Protein AF-A0A1V6CQF3-F1 (afdb_monomer)

Solvent-accessible surface area (backbone atoms only — not comparable to full-atom values): 6639 Å² total; per-residue (Å²): 112,66,69,61,58,52,48,50,58,48,50,58,36,53,50,42,23,52,51,34,39,75,74,54,42,54,71,69,57,13,42,53,50,22,49,63,68,42,49,59,59,54,49,51,54,47,51,51,51,39,60,68,33,46,63,50,40,68,48,82,60,93,75,24,69,65,49,18,54,52,31,48,52,51,42,53,50,44,59,51,47,54,55,46,45,72,51,50,50,59,51,50,53,48,52,59,51,60,76,54,73,84,81,76,92,82,80,65,85,66,66,74,67,77,78,66,126

Nearest PDB structures (foldseek):
  8yr0-assembly1_C  TM=9.644E-01  e=4.260E-04  Acinetobacter baumannii
  7b8q-assembly1_A  TM=9.614E-01  e=9.922E-04  Acinetobacter baumannii AYE
  7wlv-assembly2_E  TM=9.007E-01  e=5.338E-04  Burkholderia pseudomallei K96243
  9e9f-assembly1_C  TM=8.599E-01  e=4.508E-04  Pseudomonas aeruginosa
  8f4r-assembly1_B  TM=8.412E-01  e=9.922E-04  Escherichia coli

Structure (mmCIF, N/CA/C/O backbone):
data_AF-A0A1V6CQF3-F1
#
_entry.id   AF-A0A1V6CQF3-F1
#
loop_
_atom_site.group_PDB
_atom_site.id
_atom_site.type_symbol
_atom_site.label_atom_id
_atom_site.label_alt_id
_atom_site.label_comp_id
_atom_site.label_asym_id
_atom_site.label_entity_id
_atom_site.label_seq_id
_atom_site.pdbx_PDB_ins_code
_atom_site.Cartn_x
_atom_site.Cartn_y
_atom_site.Cartn_z
_atom_site.occupancy
_atom_site.B_iso_or_equiv
_atom_site.auth_seq_id
_atom_site.auth_comp_id
_atom_site.auth_asym_id
_atom_site.auth_atom_id
_atom_site.pdbx_PDB_model_num
ATOM 1 N N . MET A 1 1 ? 13.378 -5.654 -2.917 1.00 78.94 1 MET A N 1
ATOM 2 C CA . MET A 1 1 ? 12.577 -4.406 -2.994 1.00 78.94 1 MET A CA 1
ATOM 3 C C . MET A 1 1 ? 11.078 -4.647 -2.814 1.00 78.94 1 MET A C 1
ATOM 5 O O . MET A 1 1 ? 10.507 -4.014 -1.936 1.00 78.94 1 MET A O 1
ATOM 9 N N . LEU A 1 2 ? 10.445 -5.562 -3.566 1.00 86.38 2 LEU A N 1
ATOM 10 C CA . LEU A 1 2 ? 8.991 -5.809 -3.489 1.00 86.38 2 LEU A CA 1
ATOM 11 C C . LEU A 1 2 ? 8.480 -6.125 -2.073 1.00 86.38 2 LEU A C 1
ATOM 13 O O . LEU A 1 2 ? 7.529 -5.496 -1.630 1.00 86.38 2 LEU A O 1
ATOM 17 N N . ILE A 1 3 ? 9.156 -7.015 -1.338 1.00 88.81 3 ILE A N 1
ATOM 18 C CA . ILE A 1 3 ? 8.780 -7.385 0.042 1.00 88.81 3 ILE A CA 1
ATOM 19 C C . ILE A 1 3 ? 8.637 -6.149 0.945 1.00 88.81 3 ILE A C 1
ATOM 21 O O . ILE A 1 3 ? 7.664 -6.038 1.682 1.00 88.81 3 ILE A O 1
ATOM 25 N N . GLY A 1 4 ? 9.566 -5.191 0.858 1.00 88.75 4 GLY A N 1
ATOM 26 C CA . GLY A 1 4 ? 9.535 -3.979 1.682 1.00 88.75 4 GLY A CA 1
ATOM 27 C C . GLY A 1 4 ? 8.426 -3.003 1.283 1.00 88.75 4 GLY A C 1
ATOM 28 O O . GLY A 1 4 ? 7.749 -2.459 2.150 1.00 88.75 4 GLY A O 1
ATOM 29 N N . LEU A 1 5 ? 8.203 -2.807 -0.021 1.00 87.75 5 LEU A N 1
ATOM 30 C CA . LEU A 1 5 ? 7.133 -1.940 -0.538 1.00 87.75 5 LEU A CA 1
ATOM 31 C C . LEU A 1 5 ? 5.745 -2.476 -0.172 1.00 87.75 5 LEU A C 1
ATOM 33 O O . LEU A 1 5 ? 4.903 -1.740 0.338 1.00 87.75 5 LEU A O 1
ATOM 37 N N . VAL A 1 6 ? 5.535 -3.773 -0.383 1.00 86.56 6 VAL A N 1
ATOM 38 C CA . VAL A 1 6 ? 4.277 -4.455 -0.070 1.00 86.56 6 VAL A CA 1
ATOM 39 C C . VAL A 1 6 ? 4.061 -4.515 1.438 1.00 86.56 6 VAL A C 1
ATOM 41 O O . VAL A 1 6 ? 2.987 -4.156 1.913 1.00 86.56 6 VAL A O 1
ATOM 44 N N . GLY A 1 7 ? 5.096 -4.882 2.200 1.00 89.38 7 GLY A N 1
ATOM 45 C CA . GLY A 1 7 ? 5.050 -4.914 3.659 1.00 89.38 7 GLY A CA 1
ATOM 46 C C . GLY A 1 7 ? 4.701 -3.553 4.253 1.00 89.38 7 GLY A C 1
ATOM 47 O O . GLY A 1 7 ? 3.803 -3.468 5.084 1.00 89.38 7 GLY A O 1
ATOM 48 N N . LYS A 1 8 ? 5.320 -2.468 3.767 1.00 88.75 8 LYS A N 1
ATOM 49 C CA . LYS A 1 8 ? 4.982 -1.102 4.192 1.00 88.75 8 LYS A CA 1
ATOM 50 C C . LYS A 1 8 ? 3.514 -0.779 3.917 1.00 88.75 8 LYS A C 1
ATOM 52 O O . LYS A 1 8 ? 2.839 -0.269 4.804 1.00 88.75 8 LYS A O 1
ATOM 57 N N . ASN A 1 9 ? 3.015 -1.085 2.720 1.00 86.88 9 ASN A N 1
ATOM 58 C CA . ASN A 1 9 ? 1.620 -0.827 2.361 1.00 86.88 9 ASN A CA 1
ATOM 59 C C . ASN A 1 9 ? 0.637 -1.628 3.236 1.00 86.88 9 ASN A C 1
ATOM 61 O O . ASN A 1 9 ? -0.389 -1.084 3.640 1.00 86.88 9 ASN A O 1
ATOM 65 N N . ALA A 1 10 ? 0.967 -2.879 3.572 1.00 87.19 10 ALA A N 1
ATOM 66 C CA . ALA A 1 10 ? 0.162 -3.729 4.447 1.00 87.19 10 ALA A CA 1
ATOM 67 C C . ALA A 1 10 ? 0.170 -3.246 5.908 1.00 87.19 10 ALA A C 1
ATOM 69 O O . ALA A 1 10 ? -0.895 -3.064 6.497 1.00 87.19 10 ALA A O 1
ATOM 70 N N . ILE A 1 11 ? 1.351 -2.978 6.474 1.00 90.88 11 ILE A N 1
ATOM 71 C CA . ILE A 1 11 ? 1.509 -2.498 7.857 1.00 90.88 11 ILE A CA 1
ATOM 72 C C . ILE A 1 11 ? 0.771 -1.172 8.042 1.00 90.88 11 ILE A C 1
ATOM 74 O O . ILE A 1 11 ? 0.015 -1.011 8.990 1.00 90.88 11 ILE A O 1
ATOM 78 N N . LEU A 1 12 ? 0.903 -0.251 7.085 1.00 89.25 12 LEU A N 1
ATOM 79 C CA . LEU A 1 12 ? 0.240 1.051 7.123 1.00 89.25 12 LEU A CA 1
ATOM 80 C C . LEU A 1 12 ? -1.293 0.979 7.088 1.00 89.25 12 LEU A C 1
ATOM 82 O O . LEU A 1 12 ? -1.947 1.917 7.550 1.00 89.25 12 LEU A O 1
ATOM 86 N N . LEU A 1 13 ? -1.864 -0.069 6.491 1.00 88.00 13 LEU A N 1
ATOM 87 C CA . LEU A 1 13 ? -3.306 -0.313 6.489 1.00 88.00 13 LEU A CA 1
ATOM 88 C C . LEU A 1 13 ? -3.754 -0.871 7.841 1.00 88.00 13 LEU A C 1
ATOM 90 O O . LEU A 1 13 ? -4.732 -0.386 8.403 1.00 88.00 13 LEU A O 1
ATOM 94 N N . VAL A 1 14 ? -3.008 -1.844 8.369 1.00 89.31 14 VAL A N 1
ATOM 95 C CA . VAL A 1 14 ? -3.259 -2.459 9.679 1.00 89.31 14 VAL A CA 1
ATOM 96 C C . VAL A 1 14 ?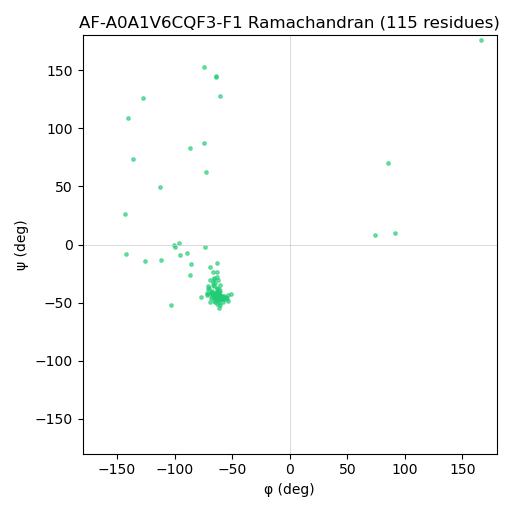 -3.144 -1.435 10.808 1.00 89.31 14 VAL A C 1
ATOM 98 O O . VAL A 1 14 ? -4.022 -1.393 11.662 1.00 89.31 14 VAL A O 1
ATOM 101 N N . ASP A 1 15 ? -2.133 -0.566 10.783 1.00 90.12 15 ASP A N 1
ATOM 102 C CA . ASP A 1 15 ? -1.986 0.509 11.771 1.00 90.12 15 ASP A CA 1
ATOM 103 C C . ASP A 1 15 ? -3.161 1.485 11.730 1.00 90.12 15 ASP A C 1
ATOM 105 O O . ASP A 1 15 ? -3.715 1.808 12.773 1.00 90.12 15 ASP A O 1
ATOM 109 N N . PHE A 1 16 ? -3.620 1.885 10.539 1.00 86.69 16 PHE A N 1
ATOM 110 C CA . PHE A 1 16 ? -4.797 2.755 10.424 1.00 86.69 16 PHE A CA 1
ATOM 111 C C . PHE A 1 16 ? -6.068 2.089 10.955 1.00 86.69 16 PHE A C 1
ATOM 113 O O . PHE A 1 16 ? -6.891 2.758 11.576 1.00 86.69 16 PHE A O 1
ATOM 120 N N . ALA A 1 17 ? -6.233 0.783 10.727 1.00 86.31 17 ALA A N 1
ATOM 121 C CA . ALA A 1 17 ? -7.348 0.032 11.292 1.00 86.31 17 ALA A CA 1
ATOM 122 C C . ALA A 1 17 ? -7.244 -0.052 12.825 1.00 86.31 17 ALA A C 1
ATOM 124 O O . ALA A 1 17 ? -8.229 0.190 13.517 1.00 86.31 17 ALA A O 1
ATOM 125 N N . ASN A 1 18 ? -6.049 -0.321 13.361 1.00 87.69 18 ASN A N 1
ATOM 126 C CA . ASN A 1 18 ? -5.800 -0.355 14.802 1.00 87.69 18 ASN A CA 1
ATOM 127 C C . ASN A 1 18 ? -6.064 1.004 15.461 1.00 87.69 18 ASN A C 1
ATOM 129 O O . ASN A 1 18 ? -6.678 1.052 16.523 1.00 87.69 18 ASN A O 1
ATOM 133 N N . ASP A 1 19 ? -5.620 2.102 14.853 1.00 88.00 19 ASP A N 1
ATOM 134 C CA . ASP A 1 19 ? -5.831 3.448 15.387 1.00 88.00 19 ASP A CA 1
ATOM 135 C C . ASP A 1 19 ? -7.313 3.840 15.350 1.00 88.00 19 ASP A C 1
ATOM 137 O O . ASP A 1 19 ? -7.846 4.303 16.355 1.00 88.00 19 ASP A O 1
ATOM 141 N N . ALA A 1 20 ? -8.025 3.528 14.264 1.00 84.56 20 ALA A N 1
ATOM 142 C CA . ALA A 1 20 ? -9.473 3.714 14.181 1.00 84.56 20 ALA A CA 1
ATOM 143 C C . ALA A 1 20 ? -10.244 2.900 15.245 1.00 84.56 20 ALA A C 1
ATOM 145 O O . ALA A 1 20 ? -11.242 3.378 15.783 1.00 84.56 20 ALA A O 1
ATOM 146 N N . ILE A 1 21 ? -9.775 1.697 15.594 1.00 82.88 21 ILE A N 1
ATOM 147 C CA . ILE A 1 21 ? -10.356 0.897 16.686 1.00 82.88 21 ILE A CA 1
ATOM 148 C C . ILE A 1 21 ? -10.043 1.509 18.056 1.00 82.88 21 ILE A C 1
ATOM 150 O O . ILE A 1 21 ? -10.915 1.521 18.923 1.00 82.88 21 ILE A O 1
ATOM 154 N N . LYS A 1 22 ? -8.837 2.058 18.271 1.00 84.31 22 LYS A N 1
ATOM 155 C CA . LYS A 1 22 ? -8.505 2.790 19.511 1.00 84.31 22 LYS A CA 1
ATOM 156 C C . LYS A 1 22 ? -9.382 4.030 19.702 1.00 84.31 22 LYS A C 1
ATOM 158 O O . LYS A 1 22 ? -9.678 4.387 20.836 1.00 84.31 22 LYS A O 1
ATOM 163 N N . GLU A 1 23 ? -9.820 4.655 18.610 1.00 83.69 23 GLU A N 1
ATOM 164 C CA . GLU A 1 23 ? -10.805 5.746 18.608 1.00 83.69 23 GLU A CA 1
ATOM 165 C C . GLU A 1 23 ? -12.247 5.274 18.894 1.00 83.69 23 GLU A C 1
ATOM 167 O O . GLU A 1 23 ? -13.156 6.098 18.965 1.00 83.69 23 GLU A O 1
ATOM 172 N N . GLY A 1 24 ? -12.478 3.967 19.064 1.00 78.19 24 GLY A N 1
ATOM 173 C CA . GLY A 1 24 ? -13.778 3.387 19.414 1.00 78.19 24 GLY A CA 1
ATOM 174 C C . GLY A 1 24 ? -14.653 2.976 18.225 1.00 78.19 24 GLY A C 1
ATOM 175 O O . GLY A 1 24 ? -15.824 2.656 18.428 1.00 78.19 24 GLY A O 1
ATOM 176 N N . LYS A 1 25 ? -14.130 2.971 16.989 1.00 79.00 25 LYS A N 1
ATOM 177 C CA . LYS A 1 25 ? -14.898 2.551 15.801 1.00 79.00 25 LYS A CA 1
ATOM 178 C C . LYS A 1 25 ? -15.083 1.041 15.746 1.00 79.00 25 LYS A C 1
ATOM 180 O O . LYS A 1 25 ? -14.236 0.275 16.211 1.00 79.00 25 LYS A O 1
ATOM 185 N N . GLU A 1 26 ? -16.171 0.612 15.104 1.00 81.94 26 GLU A N 1
ATOM 186 C CA . GLU A 1 26 ? -16.387 -0.807 14.854 1.00 81.94 26 GLU A CA 1
ATOM 187 C C . GLU A 1 26 ? -15.291 -1.363 13.925 1.00 81.94 26 GLU A C 1
ATOM 189 O O . GLU A 1 26 ? -14.870 -0.683 12.994 1.00 81.94 26 GLU A O 1
ATOM 194 N N . ILE A 1 27 ? -14.841 -2.607 14.120 1.00 78.62 27 ILE A N 1
ATOM 195 C CA . ILE A 1 27 ? -13.794 -3.250 13.300 1.00 78.62 27 ILE A CA 1
ATOM 196 C C . ILE A 1 27 ? -14.096 -3.159 11.795 1.00 78.62 27 ILE A C 1
ATOM 198 O O . ILE A 1 27 ? -13.192 -2.892 10.999 1.00 78.62 27 ILE A O 1
ATOM 202 N N . ASN A 1 28 ? -15.354 -3.377 11.390 1.00 80.94 28 ASN A N 1
ATOM 203 C CA . ASN A 1 28 ? -15.742 -3.287 9.981 1.00 80.94 28 ASN A CA 1
ATOM 204 C C . ASN A 1 28 ? -15.632 -1.839 9.462 1.00 80.9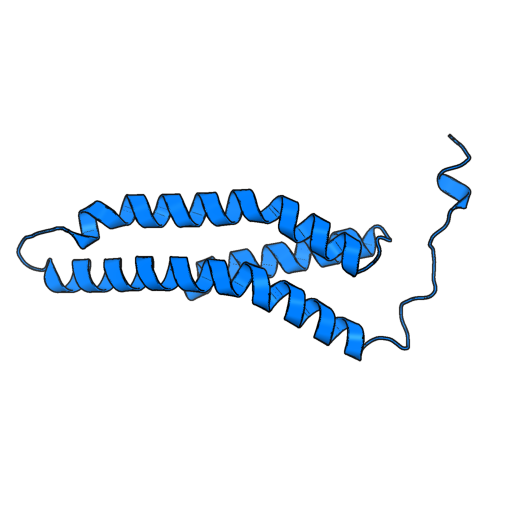4 28 ASN A C 1
ATOM 206 O O . ASN A 1 28 ? -15.067 -1.626 8.388 1.00 80.94 28 ASN A O 1
ATOM 210 N N . ASP A 1 29 ? -16.075 -0.849 10.241 1.00 80.50 29 ASP A N 1
ATOM 211 C CA . ASP A 1 29 ? -15.982 0.573 9.884 1.00 80.50 29 ASP A CA 1
ATOM 212 C C . ASP A 1 29 ? -14.532 1.071 9.844 1.00 80.50 29 ASP A C 1
ATOM 214 O O . ASP A 1 29 ? -14.131 1.773 8.912 1.00 80.50 29 ASP A O 1
ATOM 218 N N . ALA A 1 30 ? -13.715 0.650 10.811 1.00 83.44 30 ALA A N 1
ATOM 219 C CA . ALA A 1 30 ? -12.288 0.942 10.880 1.00 83.44 30 ALA A CA 1
ATOM 220 C C . ALA A 1 30 ? -11.540 0.399 9.652 1.00 83.44 30 ALA A C 1
ATOM 222 O O . ALA A 1 30 ? -10.746 1.114 9.037 1.00 83.44 30 ALA A O 1
ATOM 223 N N . LEU A 1 31 ? -11.836 -0.838 9.239 1.00 84.12 31 LEU A N 1
ATOM 224 C CA . LEU A 1 31 ? -11.266 -1.450 8.037 1.00 84.12 31 LEU A CA 1
ATOM 225 C C . LEU A 1 31 ? -11.675 -0.713 6.760 1.00 84.12 31 LEU A C 1
ATOM 227 O O . LEU A 1 31 ? -10.820 -0.418 5.924 1.00 84.12 31 LEU A O 1
ATOM 231 N N . ILE A 1 32 ? -12.963 -0.394 6.602 1.00 85.56 32 ILE A N 1
ATOM 232 C CA . ILE A 1 32 ? -13.464 0.324 5.421 1.00 85.56 32 ILE A CA 1
ATOM 233 C C . ILE A 1 32 ? -12.803 1.703 5.327 1.00 85.56 32 ILE A C 1
ATOM 235 O O . ILE A 1 32 ? -12.351 2.108 4.250 1.00 85.56 32 ILE A O 1
ATOM 239 N N . GLN A 1 33 ? -12.688 2.412 6.451 1.00 85.50 33 GLN A N 1
ATOM 240 C CA . GLN A 1 33 ? -12.038 3.715 6.499 1.00 85.50 33 GLN A CA 1
ATOM 241 C C . GLN A 1 33 ? -10.540 3.617 6.174 1.00 85.50 33 GLN A C 1
ATOM 243 O O . GLN A 1 33 ? -10.047 4.380 5.337 1.00 85.50 33 GLN A O 1
ATOM 248 N N . ALA A 1 34 ? -9.832 2.647 6.759 1.00 85.69 34 ALA A N 1
ATOM 24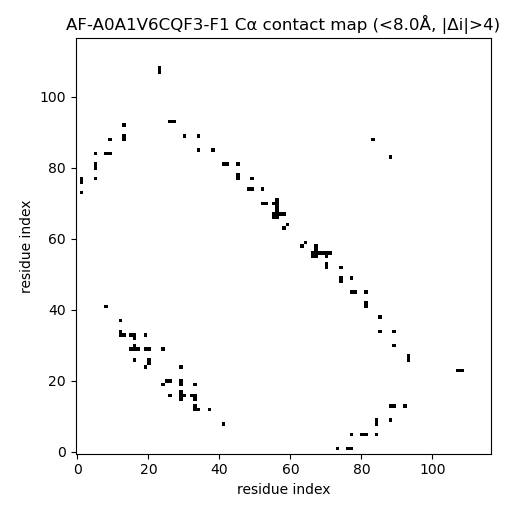9 C CA . ALA A 1 34 ? -8.414 2.411 6.501 1.00 85.69 34 ALA A CA 1
ATOM 250 C C . ALA A 1 34 ? -8.148 2.099 5.019 1.00 85.69 34 ALA A C 1
ATOM 252 O O . ALA A 1 34 ? -7.285 2.721 4.392 1.00 85.69 34 ALA A O 1
ATOM 253 N N . VAL A 1 35 ? -8.936 1.200 4.418 1.00 86.81 35 VAL A N 1
ATOM 254 C CA . VAL A 1 35 ? -8.837 0.867 2.990 1.00 86.81 35 VAL A CA 1
ATOM 255 C C . VAL A 1 35 ? -9.095 2.108 2.133 1.00 86.81 35 VAL A C 1
ATOM 257 O O . VAL A 1 35 ? -8.308 2.401 1.230 1.00 86.81 35 VAL A O 1
ATOM 260 N N . ARG A 1 36 ? -10.139 2.893 2.424 1.00 86.94 36 ARG A N 1
ATOM 261 C CA . ARG A 1 36 ? -10.498 4.081 1.631 1.00 86.94 36 ARG A CA 1
ATOM 262 C C . ARG A 1 36 ? -9.396 5.142 1.625 1.00 86.94 36 ARG A C 1
ATOM 264 O O . ARG A 1 36 ? -9.100 5.705 0.571 1.00 86.94 36 ARG A O 1
ATOM 271 N N . ILE A 1 37 ? -8.770 5.394 2.774 1.00 86.31 37 ILE A N 1
ATOM 272 C CA . ILE A 1 37 ? -7.692 6.384 2.906 1.00 86.31 37 ILE A CA 1
ATOM 273 C C . ILE A 1 37 ? -6.418 5.903 2.200 1.00 86.31 37 ILE A C 1
ATOM 275 O O . ILE A 1 37 ? -5.716 6.700 1.578 1.00 86.31 37 ILE A O 1
ATOM 279 N N . ARG A 1 38 ? -6.116 4.599 2.255 1.00 88.88 38 ARG A N 1
ATOM 280 C CA . ARG A 1 38 ? -4.865 4.040 1.720 1.00 88.88 38 ARG A CA 1
ATOM 281 C C . ARG A 1 38 ? -4.914 3.675 0.243 1.00 88.88 38 ARG A C 1
ATOM 283 O O . ARG A 1 38 ? -3.873 3.717 -0.403 1.00 88.88 38 ARG A O 1
ATOM 290 N N . THR A 1 39 ? -6.085 3.373 -0.314 1.00 86.44 39 THR A N 1
ATOM 291 C CA . THR A 1 39 ? -6.210 2.914 -1.709 1.00 86.44 39 THR A CA 1
ATOM 292 C C . THR A 1 39 ? -5.616 3.918 -2.699 1.00 86.44 39 THR A C 1
ATOM 294 O O . THR A 1 39 ? -4.851 3.530 -3.577 1.00 86.44 39 THR A O 1
ATOM 297 N N . ARG A 1 40 ? -5.888 5.220 -2.525 1.00 89.50 40 ARG A N 1
ATOM 298 C CA . ARG A 1 40 ? -5.322 6.277 -3.383 1.00 89.50 40 ARG A CA 1
ATOM 299 C C . ARG A 1 40 ? -3.781 6.322 -3.309 1.00 89.50 40 ARG A C 1
ATOM 301 O O . ARG A 1 40 ? -3.154 6.188 -4.358 1.00 89.50 40 ARG A O 1
ATOM 308 N N . PRO A 1 41 ? -3.151 6.436 -2.121 1.00 89.88 41 PRO A N 1
ATOM 309 C CA . PRO A 1 41 ? -1.698 6.332 -1.975 1.00 89.88 41 PRO A CA 1
ATOM 310 C C . PRO A 1 41 ? -1.083 5.035 -2.522 1.00 89.88 41 PRO A C 1
ATOM 312 O O . PRO A 1 41 ? -0.069 5.086 -3.216 1.00 89.88 41 PRO A O 1
ATOM 315 N N . ILE A 1 42 ? -1.683 3.874 -2.237 1.00 90.69 42 ILE A N 1
ATOM 316 C CA . ILE A 1 42 ? -1.167 2.573 -2.689 1.00 90.69 42 ILE A CA 1
ATOM 317 C C . ILE A 1 42 ? -1.148 2.531 -4.221 1.00 90.69 42 ILE A C 1
ATOM 319 O O . ILE A 1 42 ? -0.115 2.213 -4.810 1.00 90.69 42 ILE A O 1
ATOM 323 N N . LEU A 1 43 ? -2.247 2.925 -4.870 1.00 90.50 43 LEU A N 1
ATOM 324 C CA . LEU A 1 43 ? -2.320 2.997 -6.329 1.00 90.50 43 LEU A CA 1
ATOM 325 C C . LEU A 1 43 ? -1.339 4.022 -6.905 1.00 90.50 43 LEU A C 1
ATOM 327 O O . LEU A 1 43 ? -0.667 3.722 -7.886 1.00 90.50 43 LEU A O 1
ATOM 331 N N . MET A 1 44 ? -1.191 5.192 -6.279 1.00 92.06 44 MET A N 1
ATOM 332 C CA . MET A 1 44 ? -0.233 6.213 -6.715 1.00 92.06 44 MET A CA 1
ATOM 333 C C . MET A 1 44 ? 1.200 5.664 -6.755 1.00 92.06 44 MET A C 1
ATOM 335 O O . MET A 1 44 ? 1.903 5.837 -7.750 1.00 92.06 44 MET A O 1
ATOM 339 N N . THR A 1 45 ? 1.628 4.963 -5.701 1.00 92.50 45 THR A N 1
ATOM 340 C CA . THR A 1 45 ? 2.975 4.365 -5.655 1.00 92.50 45 THR A CA 1
ATOM 341 C C . THR A 1 45 ? 3.151 3.235 -6.667 1.00 92.50 45 THR A C 1
ATOM 343 O O . THR A 1 45 ? 4.196 3.160 -7.319 1.00 92.50 45 THR A O 1
ATOM 346 N N . ALA A 1 46 ? 2.126 2.394 -6.839 1.00 90.38 46 ALA A N 1
ATOM 347 C CA . ALA A 1 46 ? 2.150 1.297 -7.796 1.00 90.38 46 ALA A CA 1
ATOM 348 C C . ALA A 1 46 ? 2.279 1.818 -9.232 1.00 90.38 46 ALA A C 1
ATOM 350 O O . ALA A 1 46 ? 3.190 1.426 -9.957 1.00 90.38 46 ALA A O 1
ATOM 351 N N . LEU A 1 47 ? 1.425 2.769 -9.614 1.00 92.69 47 LEU A N 1
ATOM 352 C CA . LEU A 1 47 ? 1.432 3.371 -10.945 1.00 92.69 47 LEU A CA 1
ATOM 353 C C . LEU A 1 47 ? 2.739 4.113 -11.228 1.00 92.69 47 LEU A C 1
ATOM 355 O O . LEU A 1 47 ? 3.323 3.922 -12.290 1.00 92.69 47 LEU A O 1
ATOM 359 N N . SER A 1 48 ? 3.237 4.900 -10.270 1.00 93.88 48 SER A N 1
ATOM 360 C CA . SER A 1 48 ? 4.515 5.609 -10.407 1.00 93.88 48 SER A CA 1
ATOM 361 C C . SER A 1 48 ? 5.675 4.647 -10.677 1.00 93.88 48 SER A C 1
ATOM 363 O O . SER A 1 48 ? 6.459 4.850 -11.604 1.00 93.88 48 SER A O 1
ATOM 365 N N . THR A 1 49 ? 5.741 3.542 -9.931 1.00 92.06 49 THR A N 1
ATOM 366 C CA . THR A 1 49 ? 6.796 2.538 -10.115 1.00 92.06 49 THR A CA 1
ATOM 367 C C . THR A 1 49 ? 6.664 1.818 -11.455 1.00 92.06 49 THR A C 1
ATOM 369 O O . THR A 1 49 ? 7.668 1.616 -12.133 1.00 92.06 49 THR A O 1
ATOM 372 N N . ILE A 1 50 ? 5.444 1.452 -11.863 1.00 92.25 50 ILE A N 1
ATOM 373 C CA . ILE A 1 50 ? 5.196 0.780 -13.147 1.00 92.25 50 ILE A CA 1
ATOM 374 C C . ILE A 1 50 ? 5.616 1.680 -14.313 1.00 92.25 50 ILE A C 1
ATOM 376 O O . ILE A 1 50 ? 6.351 1.238 -15.193 1.00 92.25 50 ILE A O 1
ATOM 380 N N . ILE A 1 51 ? 5.208 2.952 -14.293 1.00 94.62 51 ILE A N 1
ATOM 381 C CA . ILE A 1 51 ? 5.558 3.926 -15.333 1.00 94.62 51 ILE A CA 1
ATOM 382 C C . ILE A 1 51 ? 7.070 4.191 -15.338 1.00 94.62 51 ILE A C 1
ATOM 384 O O . ILE A 1 51 ? 7.686 4.200 -16.400 1.00 94.62 51 ILE A O 1
ATOM 388 N N . GLY A 1 52 ? 7.693 4.344 -14.165 1.00 93.50 52 GLY A N 1
ATOM 389 C CA . GLY A 1 52 ? 9.137 4.568 -14.048 1.00 93.50 52 GLY A CA 1
ATOM 390 C C . GLY A 1 52 ? 9.990 3.380 -14.508 1.00 93.50 52 GLY A C 1
ATOM 391 O O . GLY A 1 52 ? 11.091 3.571 -15.018 1.00 93.50 52 GLY A O 1
ATOM 392 N N . MET A 1 53 ? 9.478 2.154 -14.373 1.00 92.38 53 MET A N 1
ATOM 393 C CA . MET A 1 53 ? 10.155 0.929 -14.815 1.00 92.38 53 MET A CA 1
ATOM 394 C C . MET A 1 53 ? 9.896 0.596 -16.288 1.00 92.38 53 MET A C 1
ATOM 396 O O . MET A 1 53 ? 10.650 -0.181 -16.867 1.00 92.38 53 MET A O 1
ATOM 400 N N . LEU A 1 54 ? 8.880 1.192 -16.917 1.00 92.81 54 LEU A N 1
ATOM 401 C CA . LEU A 1 54 ? 8.523 0.963 -18.318 1.00 92.81 54 LEU A CA 1
ATOM 402 C C . LEU A 1 54 ? 9.689 1.170 -19.310 1.00 92.81 54 LEU A C 1
ATOM 404 O O . LEU A 1 54 ? 9.934 0.271 -20.118 1.00 92.81 54 LEU A O 1
ATOM 408 N N . PRO A 1 55 ? 10.460 2.280 -19.261 1.00 91.50 55 PRO A N 1
ATOM 409 C CA . PRO A 1 55 ? 11.597 2.459 -20.166 1.00 91.50 55 PRO A CA 1
ATOM 410 C C . PRO A 1 55 ? 12.722 1.458 -19.888 1.00 91.50 55 PRO A C 1
ATOM 412 O O . PRO A 1 55 ? 13.391 1.017 -20.819 1.00 91.50 55 PRO A O 1
ATOM 415 N N . VAL A 1 56 ? 12.909 1.058 -18.625 1.00 91.44 56 VAL A N 1
ATOM 416 C CA . VAL A 1 56 ? 13.898 0.040 -18.247 1.00 91.44 56 VAL A CA 1
ATOM 417 C C . VAL A 1 56 ? 13.479 -1.323 -18.780 1.00 91.44 56 VAL A C 1
ATOM 419 O O . VAL A 1 56 ? 14.318 -2.030 -19.310 1.00 91.44 56 VAL A O 1
ATOM 422 N N . ALA A 1 57 ? 12.193 -1.670 -18.712 1.00 90.56 57 ALA A N 1
ATOM 423 C CA . ALA A 1 57 ? 11.658 -2.940 -19.197 1.00 90.56 57 ALA A CA 1
ATOM 424 C C . ALA A 1 57 ? 11.761 -3.108 -20.724 1.00 90.56 57 ALA A C 1
ATOM 426 O O . ALA A 1 57 ? 11.857 -4.235 -21.211 1.00 90.56 57 ALA A O 1
ATOM 427 N N . LEU A 1 58 ? 11.735 -2.000 -21.473 1.00 91.06 58 LEU A N 1
ATOM 428 C CA . LEU A 1 58 ? 11.791 -1.971 -22.940 1.00 91.06 58 LEU A CA 1
ATOM 429 C C . LEU A 1 58 ? 13.185 -1.641 -23.496 1.00 91.06 58 LEU A C 1
ATOM 431 O O . LEU A 1 58 ? 13.359 -1.574 -24.716 1.00 91.06 58 LEU A O 1
ATOM 435 N N . SER A 1 59 ? 14.172 -1.415 -22.626 1.00 91.19 59 SER A N 1
ATOM 436 C CA . SER A 1 59 ? 15.508 -0.991 -23.039 1.00 91.19 59 SER A CA 1
ATOM 437 C C . SER A 1 59 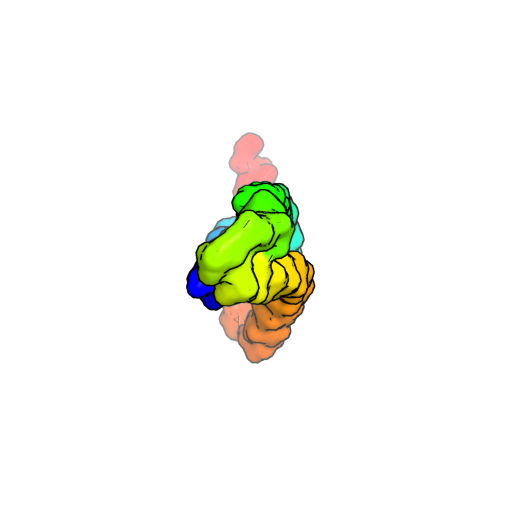? 16.206 -2.060 -23.889 1.00 91.19 59 SER A C 1
ATOM 439 O O . SER A 1 59 ? 16.027 -3.261 -23.684 1.00 91.19 59 SER A O 1
ATOM 441 N N . LYS A 1 60 ? 17.006 -1.639 -24.873 1.00 86.50 60 LYS A N 1
ATOM 442 C CA . LYS A 1 60 ? 17.801 -2.537 -25.725 1.00 86.50 60 LYS A CA 1
ATOM 443 C C . LYS A 1 60 ? 19.252 -2.073 -25.698 1.00 86.50 60 LYS A C 1
ATOM 445 O O . LYS A 1 60 ? 19.525 -0.902 -25.944 1.00 86.50 60 LYS A O 1
ATOM 450 N N . GLY A 1 61 ? 20.172 -2.974 -25.368 1.00 86.56 61 GLY A N 1
ATOM 451 C CA . GLY A 1 61 ? 21.595 -2.671 -25.227 1.00 86.56 61 GLY A CA 1
ATOM 452 C C . GLY A 1 61 ? 22.357 -3.791 -24.519 1.00 86.56 61 GLY A C 1
ATOM 453 O O . GLY A 1 61 ? 21.762 -4.766 -24.058 1.00 86.56 61 GLY A O 1
ATOM 454 N N . SER A 1 62 ? 23.679 -3.650 -24.419 1.00 86.00 62 SER A N 1
ATOM 455 C CA . SER A 1 62 ? 24.513 -4.603 -23.677 1.00 86.00 62 SER A CA 1
ATOM 456 C C . SER A 1 62 ? 24.100 -4.643 -22.199 1.00 86.00 62 SER A C 1
ATOM 458 O O . SER A 1 62 ? 23.958 -3.601 -21.559 1.00 86.00 62 SER A O 1
ATOM 460 N N . GLY A 1 63 ? 23.845 -5.841 -21.666 1.00 82.44 63 GLY A N 1
ATOM 461 C CA . GLY A 1 63 ? 23.361 -6.032 -20.293 1.00 82.44 63 GLY A CA 1
ATOM 462 C C . GLY A 1 63 ? 21.888 -5.658 -20.057 1.00 82.44 63 GLY A C 1
ATOM 463 O O . GLY A 1 63 ? 21.441 -5.659 -18.906 1.00 82.44 63 GLY A O 1
ATOM 464 N N . ALA A 1 64 ? 21.122 -5.351 -21.112 1.00 88.00 64 ALA A N 1
ATOM 465 C CA . ALA A 1 64 ? 19.699 -5.027 -20.994 1.00 88.00 64 ALA A CA 1
ATOM 466 C C . ALA A 1 64 ? 18.847 -6.242 -20.606 1.00 88.00 64 ALA A C 1
ATOM 468 O O . ALA A 1 64 ? 17.873 -6.079 -19.886 1.00 88.00 64 ALA A O 1
ATOM 469 N N . GLU A 1 65 ? 19.225 -7.463 -20.993 1.00 88.25 65 GLU A N 1
ATOM 470 C CA . GLU A 1 65 ? 18.447 -8.675 -20.686 1.00 88.25 65 GLU A CA 1
ATOM 471 C C . GLU A 1 65 ? 18.195 -8.847 -19.182 1.00 88.25 65 GLU A C 1
ATOM 473 O O . GLU A 1 65 ? 17.055 -9.049 -18.758 1.00 88.25 65 GLU A O 1
ATOM 478 N N . LEU A 1 66 ? 19.236 -8.666 -18.360 1.00 90.25 66 LEU A N 1
ATOM 479 C CA . LEU A 1 66 ? 19.115 -8.751 -16.905 1.00 90.25 66 LEU A CA 1
ATOM 480 C C . LEU A 1 66 ? 18.222 -7.633 -16.348 1.00 90.25 66 LEU A C 1
ATOM 482 O O . LEU A 1 66 ? 17.358 -7.879 -15.509 1.00 90.25 66 LEU A O 1
ATOM 486 N N . ARG A 1 67 ? 18.407 -6.395 -16.821 1.00 89.94 67 ARG A N 1
ATOM 487 C CA . ARG A 1 67 ? 17.647 -5.224 -16.350 1.00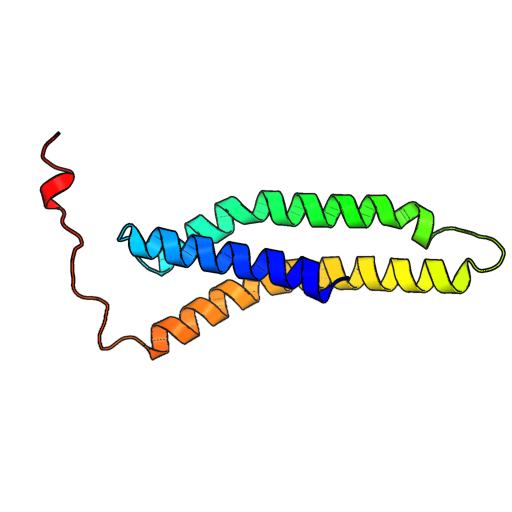 89.94 67 ARG A CA 1
ATOM 488 C C . ARG A 1 67 ? 16.174 -5.302 -16.746 1.00 89.94 67 ARG A C 1
ATOM 490 O O . ARG A 1 67 ? 15.314 -5.039 -15.910 1.00 89.94 67 ARG A O 1
ATOM 497 N N . ASN A 1 68 ? 15.892 -5.716 -17.978 1.00 92.88 68 ASN A N 1
ATOM 498 C CA . ASN A 1 68 ? 14.544 -5.907 -18.498 1.00 92.88 68 ASN A CA 1
ATOM 499 C C . ASN A 1 68 ? 13.824 -7.008 -17.717 1.00 92.88 68 ASN A C 1
ATOM 501 O O . ASN A 1 68 ? 12.692 -6.806 -17.283 1.00 92.88 68 ASN A O 1
ATOM 505 N N . GLY A 1 69 ? 14.494 -8.145 -17.483 1.00 92.12 69 GLY A N 1
ATOM 506 C CA . GLY A 1 69 ? 13.949 -9.238 -16.677 1.00 92.12 69 GLY A CA 1
ATOM 507 C C . GLY A 1 69 ? 13.584 -8.780 -15.263 1.00 92.12 69 GLY A C 1
ATOM 508 O O . GLY A 1 69 ? 12.467 -9.013 -14.801 1.00 9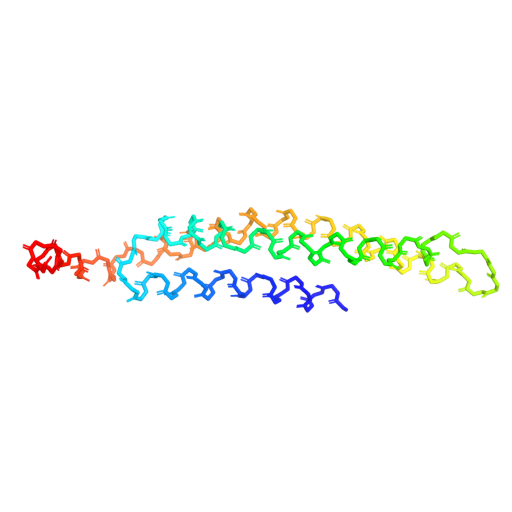2.12 69 GLY A O 1
ATOM 509 N N . LEU A 1 70 ? 14.481 -8.044 -14.599 1.00 92.62 70 LEU A N 1
ATOM 510 C CA . LEU A 1 70 ? 14.216 -7.476 -13.274 1.00 92.62 70 LEU A CA 1
ATOM 511 C C . LEU A 1 70 ? 13.047 -6.477 -13.286 1.00 92.62 70 LEU A C 1
ATOM 513 O O . LEU A 1 70 ? 12.196 -6.525 -12.397 1.00 92.62 70 LEU A O 1
ATOM 517 N N . ALA A 1 71 ? 12.975 -5.597 -14.287 1.00 92.19 71 ALA A N 1
ATOM 518 C CA . ALA A 1 71 ? 11.901 -4.615 -14.411 1.00 92.19 71 ALA A CA 1
ATOM 519 C C . ALA A 1 71 ? 10.531 -5.289 -14.593 1.00 92.19 71 ALA A C 1
ATOM 521 O O . ALA A 1 71 ? 9.576 -4.926 -13.904 1.00 92.19 71 ALA A O 1
ATOM 522 N N . TRP A 1 72 ? 10.440 -6.322 -15.434 1.00 93.38 72 TRP A N 1
ATOM 523 C CA . TRP A 1 72 ? 9.207 -7.092 -15.622 1.00 93.38 72 TRP A CA 1
ATOM 524 C C . TRP A 1 72 ? 8.755 -7.815 -14.351 1.00 93.38 72 TRP A C 1
ATOM 526 O O . TRP A 1 72 ? 7.568 -7.776 -14.021 1.00 93.38 72 TRP A O 1
ATOM 536 N N . VAL A 1 73 ? 9.684 -8.406 -13.592 1.00 93.75 73 VAL A N 1
ATOM 537 C CA . VAL A 1 73 ? 9.374 -9.035 -12.295 1.00 93.75 73 VAL A CA 1
ATOM 538 C C . VAL A 1 73 ? 8.823 -8.011 -11.302 1.00 93.75 73 VAL A C 1
ATOM 540 O O . VAL A 1 73 ? 7.858 -8.296 -10.593 1.00 93.75 73 VAL A O 1
ATOM 543 N N . VAL A 1 74 ? 9.395 -6.805 -11.254 1.00 92.75 74 VAL A N 1
ATOM 544 C CA . VAL A 1 74 ? 8.913 -5.737 -10.367 1.00 92.75 74 VAL A CA 1
ATOM 545 C C . VAL A 1 74 ? 7.531 -5.245 -10.790 1.00 92.75 74 VAL A C 1
ATOM 547 O O . VAL A 1 74 ? 6.659 -5.123 -9.934 1.00 92.75 74 VAL A O 1
ATOM 550 N N . ILE A 1 75 ? 7.306 -5.008 -12.084 1.00 93.44 75 ILE A N 1
ATOM 551 C CA . ILE A 1 75 ? 6.014 -4.556 -12.619 1.00 93.44 75 ILE A C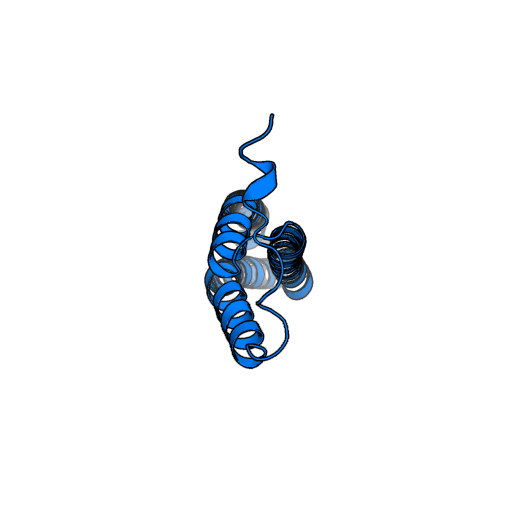A 1
ATOM 552 C C . ILE A 1 75 ? 4.918 -5.589 -12.326 1.00 93.44 75 ILE A C 1
ATOM 554 O O . ILE A 1 75 ? 3.889 -5.248 -11.739 1.00 93.44 75 ILE A O 1
ATOM 558 N N . GLY A 1 76 ? 5.154 -6.857 -12.674 1.00 93.31 76 GLY A N 1
ATOM 559 C CA . GLY A 1 76 ? 4.194 -7.936 -12.440 1.00 93.31 76 GLY A CA 1
ATOM 560 C C . GLY A 1 76 ? 3.950 -8.178 -10.951 1.00 93.31 76 GLY A C 1
ATOM 561 O O . GLY A 1 76 ? 2.805 -8.241 -10.502 1.00 93.31 76 GLY A O 1
ATOM 562 N N . GLY A 1 77 ? 5.026 -8.232 -10.161 1.00 92.50 77 GLY A N 1
ATOM 563 C CA . GLY A 1 77 ? 4.947 -8.405 -8.716 1.00 92.50 77 GLY A CA 1
ATOM 564 C C . GLY A 1 77 ? 4.204 -7.262 -8.028 1.00 92.50 77 GLY A C 1
ATOM 565 O O . GLY A 1 77 ? 3.423 -7.508 -7.113 1.00 92.50 77 GLY A O 1
ATOM 566 N N . MET A 1 78 ? 4.386 -6.019 -8.475 1.00 92.06 78 MET A N 1
ATOM 567 C CA . MET A 1 78 ? 3.703 -4.861 -7.906 1.00 92.06 78 MET A CA 1
ATOM 568 C C . MET A 1 78 ? 2.214 -4.831 -8.264 1.00 92.06 78 MET A C 1
ATOM 570 O O . MET A 1 78 ? 1.399 -4.638 -7.368 1.00 92.06 78 MET A O 1
ATOM 574 N N . MET A 1 79 ? 1.838 -5.107 -9.518 1.00 91.75 79 MET A N 1
ATOM 575 C CA . MET A 1 79 ? 0.420 -5.214 -9.893 1.00 91.75 79 MET A CA 1
ATOM 576 C C . MET A 1 79 ? -0.301 -6.290 -9.077 1.00 91.75 79 MET A C 1
ATOM 578 O O . MET A 1 79 ? -1.344 -6.027 -8.475 1.00 91.75 79 MET A O 1
ATOM 582 N N . LEU A 1 80 ? 0.287 -7.487 -9.015 1.00 92.31 80 LEU A N 1
ATOM 583 C CA . LEU A 1 80 ? -0.294 -8.613 -8.296 1.00 92.31 80 LEU A CA 1
ATOM 584 C C . LEU A 1 80 ? -0.368 -8.330 -6.788 1.00 92.31 80 LEU A C 1
ATOM 586 O O . LEU A 1 80 ? -1.422 -8.473 -6.174 1.00 92.31 80 LEU A O 1
ATOM 590 N N . SER A 1 81 ? 0.726 -7.871 -6.180 1.00 90.12 81 SER A N 1
ATOM 591 C CA . SER A 1 81 ? 0.781 -7.623 -4.734 1.00 90.12 81 SER A CA 1
ATOM 592 C C . SER A 1 81 ? -0.115 -6.480 -4.271 1.00 90.12 81 SER A C 1
ATOM 594 O O . SER A 1 81 ? -0.686 -6.582 -3.188 1.00 90.12 81 SER A O 1
ATOM 596 N N . THR A 1 82 ? -0.283 -5.418 -5.060 1.00 89.50 82 THR A N 1
ATOM 597 C CA . THR A 1 82 ? -1.227 -4.339 -4.747 1.00 89.50 82 THR A CA 1
ATOM 598 C C . THR A 1 82 ? -2.657 -4.870 -4.693 1.00 89.50 82 THR A C 1
ATOM 600 O O . THR A 1 82 ? -3.380 -4.570 -3.743 1.00 89.50 82 THR A O 1
ATOM 603 N N . PHE A 1 83 ? -3.044 -5.709 -5.658 1.00 89.88 83 PHE A N 1
ATOM 604 C CA . PHE A 1 83 ? -4.366 -6.331 -5.677 1.00 89.88 83 PHE A CA 1
ATOM 605 C C . PHE A 1 83 ? -4.564 -7.294 -4.501 1.00 89.88 83 PHE A C 1
ATOM 607 O O . PHE A 1 83 ? -5.544 -7.176 -3.765 1.00 89.88 83 PHE A O 1
ATOM 614 N N . LEU A 1 84 ? -3.597 -8.191 -4.257 1.00 89.94 84 LEU A N 1
ATOM 615 C CA . LEU A 1 84 ? -3.656 -9.091 -3.104 1.00 89.94 84 LEU A CA 1
ATOM 616 C C . LEU A 1 84 ? -3.686 -8.319 -1.786 1.00 89.94 84 LEU A C 1
ATOM 618 O O . LEU A 1 84 ? -4.437 -8.689 -0.899 1.00 89.94 84 LEU A O 1
ATOM 622 N N . THR A 1 85 ? -2.926 -7.238 -1.633 1.00 87.25 85 THR A N 1
ATOM 623 C CA . THR A 1 85 ? -2.863 -6.486 -0.370 1.00 87.25 85 THR A CA 1
ATOM 624 C C . THR A 1 85 ? -4.207 -5.839 -0.037 1.00 87.25 85 THR A C 1
ATOM 626 O O . THR A 1 85 ? -4.645 -5.904 1.108 1.00 87.25 85 THR A O 1
ATOM 629 N N . LEU A 1 86 ? -4.894 -5.265 -1.029 1.00 85.62 86 LEU A N 1
ATOM 630 C CA . LEU A 1 86 ? -6.203 -4.634 -0.831 1.00 85.62 86 LEU A CA 1
ATOM 631 C C . LEU A 1 86 ? -7.312 -5.626 -0.454 1.00 85.62 86 LEU A C 1
ATOM 633 O O . LEU A 1 86 ? -8.288 -5.210 0.160 1.00 85.62 86 LEU A O 1
ATOM 637 N N . ILE A 1 87 ? -7.172 -6.911 -0.790 1.00 87.12 87 ILE A N 1
ATOM 638 C CA . ILE A 1 87 ? -8.181 -7.943 -0.496 1.00 87.12 87 ILE A CA 1
ATOM 639 C C . ILE A 1 87 ? -7.762 -8.808 0.696 1.00 87.12 87 ILE A C 1
ATOM 641 O O . ILE A 1 87 ? -8.511 -8.976 1.654 1.00 87.12 87 ILE A O 1
ATOM 645 N N . VAL A 1 88 ? -6.552 -9.358 0.662 1.00 89.38 88 VAL A N 1
ATOM 646 C CA . VAL A 1 88 ? -6.062 -10.337 1.636 1.00 89.38 88 VAL A CA 1
ATOM 647 C C . VAL A 1 88 ? -5.814 -9.697 2.993 1.00 89.38 88 VAL A C 1
ATOM 649 O O . VAL A 1 88 ? -6.205 -10.280 3.997 1.00 89.38 88 VAL A O 1
ATOM 652 N N . VAL A 1 89 ? -5.218 -8.503 3.060 1.00 89.50 89 VAL A N 1
ATOM 653 C CA . VAL A 1 89 ? -4.937 -7.855 4.353 1.00 89.50 89 VAL A CA 1
ATOM 654 C C . VAL A 1 89 ? -6.214 -7.570 5.151 1.00 89.50 89 VAL A C 1
ATOM 656 O O . VAL A 1 89 ? -6.260 -7.994 6.306 1.00 89.50 89 VAL A O 1
ATOM 659 N N . PRO A 1 90 ? -7.273 -6.936 4.602 1.00 86.12 90 PRO A N 1
ATOM 660 C CA . PRO A 1 90 ? -8.491 -6.703 5.377 1.00 86.12 90 PRO A CA 1
ATOM 661 C C . PRO A 1 90 ? -9.219 -8.002 5.751 1.00 86.12 90 PRO A C 1
ATOM 663 O O . PRO A 1 90 ? -9.735 -8.114 6.863 1.00 86.12 90 PRO A O 1
ATOM 666 N N . VAL A 1 91 ? -9.220 -9.011 4.871 1.00 88.50 91 VAL A N 1
ATOM 667 C CA . VAL A 1 91 ? -9.821 -10.326 5.161 1.00 88.50 91 VAL A CA 1
ATOM 668 C C . VAL A 1 91 ? -9.071 -11.039 6.287 1.00 88.50 91 VAL A C 1
ATOM 670 O O . VAL A 1 91 ? -9.692 -11.518 7.235 1.00 88.50 91 VAL A O 1
ATOM 673 N N . MET A 1 92 ? -7.739 -11.067 6.228 1.00 87.88 92 MET A N 1
ATOM 674 C CA . MET A 1 92 ? -6.907 -11.652 7.279 1.00 87.88 92 MET A CA 1
ATOM 675 C C . MET A 1 92 ? -7.062 -10.907 8.597 1.00 87.88 92 MET A C 1
ATOM 677 O O . MET A 1 92 ? -7.219 -11.541 9.637 1.00 87.88 92 MET A O 1
ATOM 681 N N . TYR A 1 93 ? -7.101 -9.576 8.559 1.00 86.25 93 TYR A N 1
ATOM 682 C CA . TYR A 1 93 ? -7.325 -8.764 9.748 1.00 86.25 93 TYR A CA 1
ATOM 683 C C . TYR A 1 93 ? -8.667 -9.094 10.416 1.00 86.25 93 TYR A C 1
ATOM 685 O O . TYR A 1 93 ? -8.717 -9.295 11.631 1.00 86.25 93 TYR A O 1
ATOM 693 N N . LYS A 1 94 ? -9.738 -9.231 9.621 1.00 84.19 94 LYS A N 1
ATOM 694 C CA . LYS A 1 94 ? -11.068 -9.624 10.104 1.00 84.19 94 LYS A CA 1
ATOM 695 C C . LYS A 1 94 ? -11.082 -11.033 10.695 1.00 84.19 94 LYS A C 1
ATOM 697 O O . LYS A 1 94 ? -11.678 -11.228 11.747 1.00 84.19 94 LYS A O 1
ATOM 702 N N . ILE A 1 95 ? -10.427 -12.005 10.058 1.00 85.38 95 ILE A N 1
ATOM 703 C CA . ILE A 1 95 ? -10.354 -13.388 10.560 1.00 85.38 95 ILE A CA 1
ATOM 704 C C . ILE A 1 95 ? -9.599 -13.447 11.894 1.00 85.38 95 ILE A C 1
ATOM 706 O O . ILE A 1 95 ? -10.085 -14.059 12.845 1.00 85.38 95 ILE A O 1
ATOM 710 N N . LEU A 1 96 ? -8.455 -12.765 11.991 1.00 83.31 96 LEU A N 1
ATOM 711 C CA . LEU A 1 96 ? -7.653 -12.716 13.216 1.00 83.31 96 LEU A CA 1
ATOM 712 C C . LEU A 1 96 ? -8.418 -12.054 14.371 1.00 83.31 96 LEU A C 1
ATOM 714 O O . LEU A 1 96 ? -8.416 -12.579 15.483 1.00 83.31 96 LEU A O 1
ATOM 718 N N . HIS A 1 97 ? -9.135 -10.960 14.103 1.00 74.38 97 HIS A N 1
ATOM 719 C CA . HIS A 1 97 ? -9.976 -10.306 15.109 1.00 74.38 97 HIS A CA 1
ATOM 720 C C . HIS A 1 97 ? -11.231 -11.118 15.460 1.00 74.38 97 HIS A C 1
ATOM 722 O O . HIS A 1 97 ? -11.625 -11.169 16.624 1.00 74.38 97 HIS A O 1
ATOM 728 N N . SER A 1 98 ? -11.837 -11.812 14.492 1.00 66.81 98 SER A N 1
ATOM 729 C CA . SER A 1 98 ? -12.987 -12.691 14.735 1.00 66.81 98 SER A CA 1
ATOM 730 C C . SER A 1 98 ? -12.619 -13.887 15.619 1.00 66.81 98 SER A C 1
ATOM 732 O O . SER A 1 98 ? -13.441 -14.317 16.424 1.00 66.81 98 SER A O 1
ATOM 734 N N . GLY A 1 99 ? -11.387 -14.399 15.522 1.00 59.12 99 GLY A N 1
ATOM 735 C CA . GLY A 1 99 ? -10.862 -15.435 16.419 1.00 59.12 99 GLY A CA 1
ATOM 736 C C . GLY A 1 99 ? -10.612 -14.954 17.856 1.00 59.12 99 GLY A C 1
ATOM 737 O O . GLY A 1 99 ? -10.562 -15.766 18.776 1.00 59.12 99 GLY A O 1
ATOM 738 N N . GLN A 1 100 ? -10.505 -13.638 18.073 1.00 55.50 100 GLN A N 1
ATOM 739 C CA . GLN A 1 100 ? -10.305 -13.007 19.387 1.00 55.50 100 GLN A CA 1
ATOM 740 C C . GLN A 1 100 ? -11.618 -12.513 20.036 1.00 55.50 100 GLN A C 1
ATOM 742 O O . GLN A 1 100 ? -11.619 -11.985 21.155 1.00 55.50 100 GLN A O 1
ATOM 747 N N . GLY A 1 101 ? -12.757 -12.727 19.369 1.00 46.09 101 GLY A N 1
ATOM 748 C CA . GLY A 1 101 ? -14.099 -12.293 19.762 1.00 46.09 101 GLY A CA 1
ATOM 749 C C . GLY A 1 101 ? -14.716 -13.049 20.941 1.00 46.09 101 GLY A C 1
ATOM 750 O O . GLY A 1 101 ? -15.780 -13.648 20.809 1.00 46.09 101 GLY A O 1
ATOM 751 N N . ARG A 1 102 ? -14.091 -12.978 22.123 1.00 47.69 102 ARG A N 1
ATOM 752 C CA . ARG A 1 102 ? -14.788 -13.232 23.399 1.00 47.69 102 ARG A CA 1
ATOM 753 C C . ARG A 1 102 ? -14.384 -12.341 24.576 1.00 47.69 102 ARG A C 1
ATOM 755 O O . ARG A 1 102 ? -15.067 -12.404 25.591 1.00 47.69 102 ARG A O 1
ATOM 762 N N . LYS A 1 103 ? -13.339 -11.502 24.482 1.00 46.50 103 LYS A N 1
ATOM 763 C CA . LYS A 1 103 ? -12.863 -10.748 25.666 1.00 46.50 103 LYS A CA 1
ATOM 764 C C . LYS A 1 103 ? -12.746 -9.223 25.536 1.00 46.50 103 LYS A C 1
ATOM 766 O O . LYS A 1 103 ? -12.648 -8.573 26.566 1.00 46.50 103 LYS A O 1
ATOM 771 N N . GLY A 1 104 ? -12.796 -8.633 24.338 1.00 47.72 104 GLY A N 1
ATOM 772 C CA . GLY A 1 104 ? -12.473 -7.201 24.172 1.00 47.72 104 GLY A CA 1
ATOM 773 C C . GLY A 1 104 ? -13.610 -6.251 23.783 1.00 47.72 104 GLY A C 1
ATOM 774 O O . GLY A 1 104 ? -13.432 -5.044 23.868 1.00 47.72 104 GLY A O 1
ATOM 775 N N . TYR A 1 105 ? -14.770 -6.748 23.347 1.00 50.53 105 TYR A N 1
ATOM 776 C CA . TYR A 1 105 ? -15.689 -5.952 22.518 1.00 50.53 105 TYR A CA 1
ATOM 777 C C . TYR A 1 105 ? -17.008 -5.595 23.208 1.00 50.53 105 TYR A C 1
ATOM 779 O O . TYR A 1 105 ? -18.098 -5.845 22.697 1.00 50.53 105 TYR A O 1
ATOM 787 N N . ARG A 1 106 ? -16.911 -5.075 24.435 1.00 49.22 106 ARG A N 1
ATOM 788 C CA . ARG A 1 106 ? -18.087 -4.659 25.211 1.00 49.22 106 ARG A CA 1
ATOM 789 C C . ARG A 1 106 ? -17.872 -3.411 26.055 1.00 49.22 106 ARG A C 1
ATOM 791 O O . ARG A 1 106 ? -18.533 -3.261 27.079 1.00 49.22 106 ARG A O 1
ATOM 798 N N . GLN A 1 107 ? -16.959 -2.522 25.671 1.00 54.81 107 GLN A N 1
ATOM 799 C CA . GLN A 1 107 ? -16.747 -1.317 26.461 1.00 54.81 107 GLN A CA 1
ATOM 800 C C . GLN A 1 107 ? -16.511 -0.086 25.586 1.00 54.81 107 GLN A C 1
ATOM 802 O O . GLN A 1 107 ? -15.443 0.085 25.014 1.00 54.81 107 GLN A O 1
ATOM 807 N N . LYS A 1 108 ? -17.545 0.768 25.598 1.00 48.59 108 LYS A N 1
ATOM 808 C CA . LYS A 1 108 ? -17.587 2.188 25.220 1.00 48.59 108 LYS A CA 1
ATOM 809 C C . LYS A 1 108 ? -17.805 2.521 23.747 1.00 48.59 108 LYS A C 1
ATOM 811 O O . LYS A 1 108 ? -16.976 3.148 23.105 1.00 48.59 108 LYS A O 1
ATOM 816 N N . VAL A 1 109 ? -19.026 2.251 23.290 1.00 55.78 109 VAL A N 1
ATOM 817 C CA . VAL A 1 109 ? -19.738 3.263 22.499 1.00 55.78 109 VAL A CA 1
ATOM 818 C C . VAL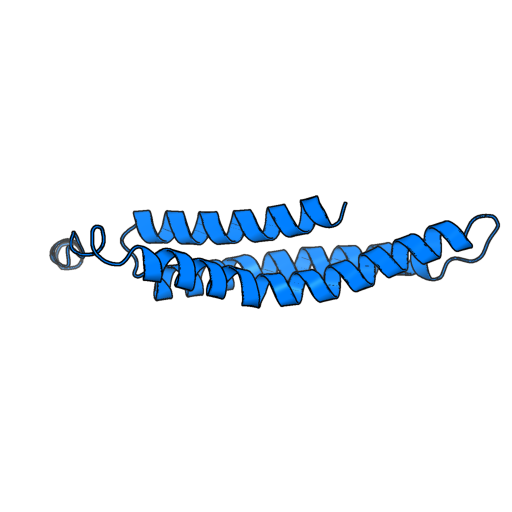 A 1 109 ? -20.449 4.163 23.516 1.00 55.78 109 VAL A C 1
ATOM 820 O O . VAL A 1 109 ? -21.593 3.909 23.883 1.00 55.78 109 VAL A O 1
ATOM 823 N N . ASP A 1 110 ? -19.726 5.142 24.069 1.00 51.94 110 ASP A N 1
ATOM 824 C CA . ASP A 1 110 ? -20.321 6.199 24.899 1.00 51.94 110 ASP A CA 1
ATOM 825 C C . ASP A 1 110 ? -21.067 7.164 23.967 1.00 51.94 110 ASP A C 1
ATOM 827 O O . ASP A 1 110 ? -20.518 8.153 23.482 1.00 51.94 110 ASP A O 1
ATOM 831 N N . ILE A 1 111 ? -22.335 6.842 23.693 1.00 59.53 111 ILE A N 1
ATOM 832 C CA . ILE A 1 111 ? -23.269 7.718 22.966 1.00 59.53 111 ILE A CA 1
ATOM 833 C C . ILE A 1 111 ? -23.526 9.024 23.753 1.00 59.53 111 ILE A C 1
ATOM 835 O O . ILE A 1 111 ? -23.930 10.025 23.164 1.00 59.53 111 ILE A O 1
ATOM 839 N N . GLU A 1 112 ? -23.187 9.079 25.048 1.00 56.16 112 GLU A N 1
ATOM 840 C CA . GLU A 1 112 ? -23.361 10.271 25.893 1.00 56.16 112 GLU A CA 1
ATOM 841 C C . GLU A 1 112 ? -22.546 11.500 25.452 1.00 56.16 112 GLU A C 1
ATOM 843 O O . GLU A 1 112 ? -22.965 12.618 25.737 1.00 56.16 112 GLU A O 1
ATOM 848 N N . ARG A 1 113 ? -21.431 11.353 24.717 1.00 53.34 113 ARG A N 1
ATOM 849 C CA . ARG A 1 113 ? -20.620 12.514 24.280 1.00 53.34 113 ARG A CA 1
ATOM 850 C C . ARG A 1 113 ? -21.014 13.127 22.933 1.00 53.34 113 ARG A C 1
ATOM 852 O O . ARG A 1 113 ? -20.477 14.169 22.593 1.00 53.34 113 ARG A O 1
ATOM 859 N N . MET A 1 114 ? -21.931 12.527 22.170 1.00 53.66 114 MET A N 1
ATOM 860 C CA . MET A 1 114 ? -22.429 13.127 20.914 1.00 53.66 114 MET A CA 1
ATOM 861 C C . MET A 1 114 ? -23.728 13.927 21.087 1.00 53.66 114 MET A C 1
ATOM 863 O O . MET A 1 114 ? -24.155 14.591 20.149 1.00 53.66 114 MET A O 1
ATOM 867 N N . MET A 1 115 ? -24.369 13.865 22.259 1.00 54.19 115 MET A N 1
ATOM 868 C CA . MET A 1 115 ? -25.595 14.624 22.550 1.00 54.19 115 MET A CA 1
ATOM 869 C C . MET A 1 115 ? -25.352 15.900 23.367 1.00 54.19 115 MET A C 1
ATOM 871 O O . MET A 1 115 ? -26.302 16.635 23.626 1.00 54.19 115 MET A O 1
ATOM 875 N N . VAL A 1 116 ? -24.108 16.172 23.770 1.00 57.41 116 VAL A N 1
ATOM 876 C CA .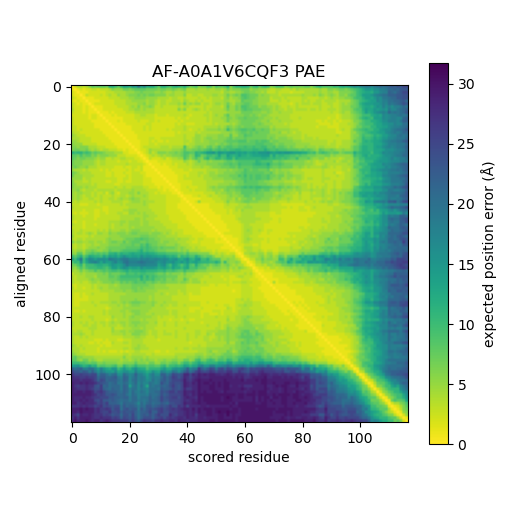 VAL A 1 116 ? -23.754 17.337 24.589 1.00 57.41 116 VAL A CA 1
ATOM 877 C C . VAL A 1 116 ? -22.492 17.990 24.033 1.00 57.41 116 VAL A C 1
ATOM 879 O O . VAL A 1 116 ? -21.419 17.821 24.597 1.00 57.41 116 VAL A O 1
ATOM 882 N N . GLU A 1 117 ? -22.629 18.683 22.904 1.00 46.09 117 GLU A N 1
ATOM 883 C CA . GLU A 1 117 ? -21.885 19.903 22.540 1.00 46.09 117 GLU A CA 1
ATOM 884 C C . GLU A 1 117 ? -22.554 20.582 21.337 1.00 46.09 117 GLU A C 1
ATOM 886 O O . GLU A 1 117 ? -22.791 19.899 20.314 1.00 46.09 117 GLU A O 1
#

Mean predicted aligned error: 9.04 Å

Radius of gyration: 19.79 Å; Cα contacts (8 Å, |Δi|>4): 66; chains: 1; bounding box: 50×35×52 Å

Secondary structure (DSSP, 8-state):
-HHHHHHHHHHHHHHHHHHHHHTT--HHHHHHHHHHHHHHHHHHHHHHHHHHHHHHHT--STTHHHHHHHHHHHHHHHHHHHHHHHHHHHHHHHHHHHHTTTSSSSS---GGGSS--

Foldseek 3Di:
DLCVLLVVLLVQLVVQLVVVVVVVDDSVVSNVVSLVVSLVVLVVVLVVLLVVLVCLLVDDDVPSVVSNVVSVCSNVSSVVSSVCSSPVSSVVVVVVVVVVPPPDPDDDPPPVVVVPD

pLDDT: mean 82.17, std 13.9, range [46.09, 94.62]

Sequence (117 aa):
MLIGLVGKNAILLVDFANDAIKEGKEINDALIQAVRIRTRPILMTALSTIIGMLPVALSKGSGAELRNGLAWVVIGGMMLSTFLTLIVVPVMYKILHSGQGRKGYRQKVDIERMMVE